Protein AF-A0A2S9RQX2-F1 (afdb_monomer)

pLDDT: mean 86.56, std 11.99, range [47.19, 97.69]

Solvent-accessible surface area (backbone atoms only — not comparable to full-atom values): 4295 Å² total; per-residue (Å²): 130,83,73,56,60,47,80,50,65,42,54,47,80,40,69,47,59,68,36,49,85,72,72,39,94,55,69,76,36,79,35,14,29,14,34,35,34,36,31,32,60,56,95,92,38,84,40,81,80,45,74,52,76,50,82,28,91,4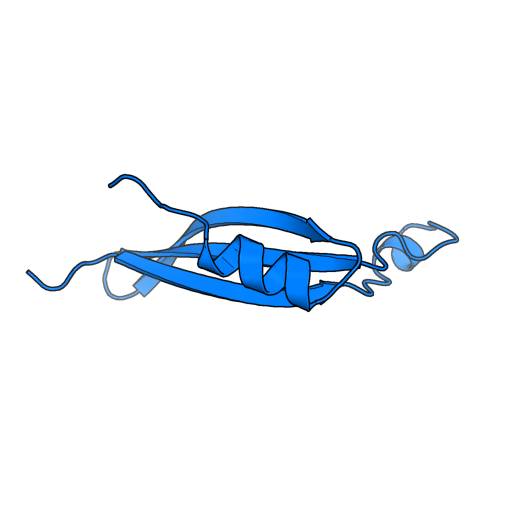0,60,65,59,10,37,51,49,29,70,66,60,79,77,86,130

Organism: Haemophilus influenzae (NCBI:txid727)

Foldseek 3Di:
DPAQKDKDWDKDADQDPVVVVVVNPDRPGGFMKIKIWIWGQDPNDTHTPDMDMDTHHDRVVSRVVRVPDDDDD

Radius of gyration: 15.3 Å; Cα contacts (8 Å, |Δi|>4): 131; chains: 1; bounding box: 28×30×48 Å

Nearest PDB structures (foldseek):
  6d63-assembly5_I  TM=8.546E-01  e=2.086E+00  Pseudomonas sp. ADP
  4q66-assembly1_A  TM=4.057E-01  e=3.651E+00  Saccharomyces cerevisiae R008
  1tdq-assembly1_A  TM=3.843E-01  e=6.755E+00  Rattus norvegicus
  7t82-assembly2_E  TM=3.755E-01  e=8.449E+00  synthetic construct

Secondary structure (DSSP, 8-state):
---SEEEEEEEEEE---GGGGGT-SS-S--EEEEEEEEEEEETTEEEEEEEEEEEESSHHHHHHHHHH-----

Sequence (73 aa):
MMKDFYIHRSAYHDGSTKGFRHGIKHKRHDCFRGDVRVLQRIDGKIVQISRVRKRFKTYEEAHAWARGVEYLE

Mean predicted aligned error: 6.12 Å

Structure (mmCIF, N/CA/C/O backbone):
data_AF-A0A2S9RQX2-F1
#
_entry.id   AF-A0A2S9RQX2-F1
#
loop_
_atom_site.group_PDB
_atom_site.id
_atom_site.type_symbol
_atom_site.label_atom_id
_atom_site.label_alt_id
_atom_site.label_comp_id
_atom_site.label_asym_id
_atom_site.label_entity_id
_atom_site.label_seq_id
_atom_site.pdbx_PDB_ins_code
_atom_site.Cartn_x
_atom_site.Cartn_y
_atom_site.Cartn_z
_atom_site.occupancy
_atom_site.B_iso_or_equiv
_atom_site.auth_seq_id
_atom_site.auth_comp_id
_atom_site.auth_asym_id
_atom_site.auth_atom_id
_atom_site.pdbx_PDB_model_num
ATOM 1 N N . MET A 1 1 ? -6.016 7.369 27.063 1.00 47.19 1 MET A N 1
ATOM 2 C CA . MET A 1 1 ? -6.777 6.739 25.963 1.00 47.19 1 MET A CA 1
ATOM 3 C C . MET A 1 1 ? -5.808 5.971 25.092 1.00 47.19 1 MET A C 1
ATOM 5 O O . MET A 1 1 ? -4.906 6.579 24.530 1.00 47.19 1 MET A O 1
ATOM 9 N N . MET A 1 2 ? -5.937 4.648 25.030 1.00 52.34 2 MET A N 1
ATOM 10 C CA . MET A 1 2 ? -5.250 3.865 24.004 1.00 52.34 2 MET A CA 1
ATOM 11 C C . MET A 1 2 ? -5.877 4.291 22.672 1.00 52.34 2 MET A C 1
ATOM 13 O O . MET A 1 2 ? -7.097 4.252 22.558 1.00 52.34 2 MET A O 1
ATOM 17 N N . LYS A 1 3 ? -5.094 4.803 21.716 1.00 60.44 3 LYS A N 1
ATOM 18 C CA . LYS A 1 3 ? -5.655 5.158 20.408 1.00 60.44 3 LYS A CA 1
ATOM 19 C C . LYS A 1 3 ? -6.179 3.868 19.777 1.00 60.44 3 LYS A C 1
ATOM 21 O O . LYS A 1 3 ? -5.393 2.961 19.517 1.00 60.44 3 LYS A O 1
ATOM 26 N N . ASP A 1 4 ? -7.483 3.796 19.523 1.00 81.00 4 ASP A N 1
ATOM 27 C CA . ASP A 1 4 ? -8.121 2.647 18.868 1.00 81.00 4 ASP A CA 1
ATOM 28 C C . ASP A 1 4 ? -7.735 2.518 17.390 1.00 81.00 4 ASP A C 1
ATOM 30 O O . ASP A 1 4 ? -8.231 1.626 16.710 1.00 81.00 4 ASP A O 1
ATOM 34 N N . PHE A 1 5 ? -6.836 3.373 16.892 1.00 85.44 5 PHE A N 1
ATOM 35 C CA . PHE A 1 5 ? -6.401 3.432 15.506 1.00 85.44 5 PHE A CA 1
ATOM 36 C C . PHE A 1 5 ? -4.898 3.180 15.355 1.00 85.44 5 PHE A C 1
ATOM 38 O O . PHE A 1 5 ? -4.072 3.702 16.105 1.00 85.44 5 PHE A O 1
ATOM 45 N N . TYR A 1 6 ? -4.542 2.428 14.315 1.00 88.56 6 TYR A N 1
ATOM 46 C CA . TYR A 1 6 ? -3.176 2.112 13.919 1.00 88.56 6 TYR A CA 1
ATOM 47 C C . TYR A 1 6 ? -2.981 2.457 12.448 1.00 88.56 6 TYR A C 1
ATOM 49 O O . TYR A 1 6 ? -3.764 2.042 11.595 1.00 88.56 6 TYR A O 1
ATOM 57 N N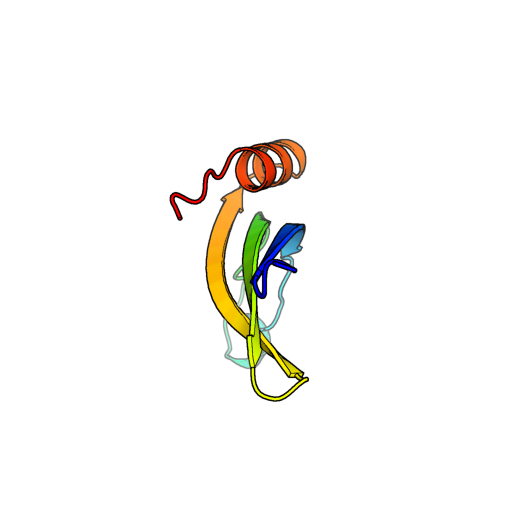 . ILE A 1 7 ? -1.898 3.161 12.131 1.00 91.00 7 ILE A N 1
ATOM 58 C CA . ILE A 1 7 ? -1.525 3.436 10.743 1.00 91.00 7 ILE A CA 1
ATOM 59 C C . ILE A 1 7 ? -0.371 2.514 10.362 1.00 91.00 7 ILE A C 1
ATOM 61 O O . ILE A 1 7 ? 0.761 2.693 10.814 1.00 91.00 7 ILE A O 1
ATOM 65 N N . HIS A 1 8 ? -0.653 1.536 9.507 1.00 92.69 8 HIS A N 1
ATOM 66 C CA . HIS A 1 8 ? 0.355 0.652 8.939 1.00 92.69 8 HIS A CA 1
ATOM 67 C C . HIS A 1 8 ? 0.841 1.201 7.596 1.00 92.69 8 HIS A C 1
ATOM 69 O O . HIS A 1 8 ? 0.043 1.473 6.700 1.00 92.69 8 HIS A O 1
ATOM 75 N N . ARG A 1 9 ? 2.160 1.347 7.452 1.00 94.50 9 ARG A N 1
ATOM 76 C CA . ARG A 1 9 ? 2.819 1.886 6.257 1.00 94.50 9 ARG A CA 1
ATOM 77 C C . ARG A 1 9 ? 3.781 0.844 5.714 1.00 94.50 9 ARG A C 1
ATOM 79 O O . ARG A 1 9 ? 4.560 0.281 6.476 1.00 94.50 9 ARG A O 1
ATOM 86 N N . SER A 1 10 ? 3.733 0.602 4.413 1.00 95.81 10 SER A N 1
ATOM 87 C CA . SER A 1 10 ? 4.600 -0.377 3.760 1.00 95.81 10 SER A CA 1
ATOM 88 C C . SER A 1 10 ? 4.926 0.033 2.329 1.00 95.81 10 SER A C 1
ATOM 90 O O . SER A 1 10 ? 4.173 0.777 1.694 1.00 95.81 10 SER A O 1
ATOM 92 N N . ALA A 1 11 ? 6.042 -0.488 1.830 1.00 97.12 11 ALA A N 1
ATOM 93 C CA . ALA A 1 11 ? 6.385 -0.479 0.420 1.00 97.12 11 ALA A CA 1
ATOM 94 C C . ALA A 1 11 ? 6.681 -1.910 -0.039 1.00 97.12 11 ALA A C 1
ATOM 96 O O . ALA A 1 11 ? 7.236 -2.700 0.721 1.00 97.12 11 ALA A O 1
ATOM 97 N N . TYR A 1 12 ? 6.278 -2.267 -1.257 1.00 94.88 12 TYR A N 1
ATOM 98 C CA . TYR A 1 12 ? 6.542 -3.592 -1.829 1.00 94.88 12 TYR A CA 1
ATOM 99 C C . TYR A 1 12 ? 6.538 -3.563 -3.356 1.00 94.88 12 TYR A C 1
ATOM 101 O O . TYR A 1 12 ? 5.905 -2.703 -3.971 1.00 94.88 12 TYR A O 1
ATOM 109 N N . HIS A 1 13 ? 7.218 -4.528 -3.979 1.00 93.88 13 HIS A N 1
ATOM 110 C CA . HIS A 1 13 ? 7.109 -4.769 -5.418 1.00 93.88 13 HIS A CA 1
ATOM 111 C C . HIS A 1 13 ? 5.799 -5.508 -5.725 1.00 93.88 13 HIS A C 1
ATOM 113 O O . HIS A 1 13 ? 5.514 -6.565 -5.164 1.00 93.88 13 HIS A O 1
ATOM 119 N N . ASP A 1 14 ? 4.970 -4.930 -6.593 1.00 89.75 14 ASP A N 1
ATOM 120 C CA . ASP A 1 14 ? 3.722 -5.522 -7.084 1.00 89.75 14 ASP A CA 1
ATOM 121 C C . ASP A 1 14 ? 3.964 -6.055 -8.493 1.00 89.75 14 ASP A C 1
ATOM 123 O O . ASP A 1 14 ? 3.640 -5.390 -9.473 1.00 89.75 14 ASP A O 1
ATOM 127 N N . GLY A 1 15 ? 4.546 -7.254 -8.570 1.00 84.19 15 GLY A N 1
ATOM 128 C CA . GLY A 1 15 ? 4.753 -8.017 -9.806 1.00 84.19 15 GLY A CA 1
ATOM 129 C C . GLY A 1 15 ? 3.563 -8.908 -10.184 1.00 84.19 15 GLY A C 1
ATOM 130 O O . GLY A 1 15 ? 3.752 -9.979 -10.762 1.00 84.19 15 GLY A O 1
ATOM 131 N N . SER A 1 16 ? 2.341 -8.535 -9.783 1.00 78.56 16 SER A N 1
ATOM 132 C CA . SER A 1 16 ? 1.159 -9.396 -9.873 1.00 78.56 16 SER A CA 1
ATOM 133 C C . SER A 1 16 ? 0.872 -9.885 -11.295 1.00 78.56 16 SER A C 1
ATOM 135 O O . SER A 1 16 ? 0.564 -9.121 -12.213 1.00 78.56 16 SER A O 1
ATOM 137 N N . THR A 1 17 ? 0.850 -11.209 -11.435 1.00 74.75 17 THR A N 1
ATOM 138 C CA . THR A 1 17 ? 0.475 -11.938 -12.651 1.00 74.75 17 THR A CA 1
ATOM 139 C C . THR A 1 17 ? -1.028 -12.230 -12.723 1.00 74.75 17 THR A C 1
ATOM 141 O O . THR A 1 17 ? -1.483 -12.927 -13.627 1.00 74.75 17 THR A O 1
ATOM 144 N N . LYS A 1 18 ? -1.851 -11.683 -11.812 1.00 71.94 18 LYS A N 1
ATOM 145 C CA . LYS A 1 18 ? -3.304 -11.954 -11.793 1.00 71.94 18 LYS A CA 1
ATOM 146 C C . LYS A 1 18 ? -3.996 -11.629 -13.120 1.00 71.94 18 LYS A C 1
ATOM 148 O O . LYS A 1 18 ? -4.969 -12.287 -13.461 1.00 71.94 18 LYS A O 1
ATOM 153 N N . GLY A 1 19 ? -3.475 -10.666 -13.883 1.00 69.94 19 GLY A N 1
ATOM 154 C CA . GLY A 1 19 ? -3.982 -10.342 -15.218 1.00 69.94 19 GLY A CA 1
ATOM 155 C C . GLY A 1 19 ? -3.930 -11.512 -16.206 1.00 69.94 19 GLY A C 1
ATOM 156 O O . GLY A 1 19 ? -4.848 -11.649 -17.008 1.00 69.94 19 GLY A O 1
ATOM 157 N N . PHE A 1 20 ? -2.935 -12.400 -16.103 1.00 78.38 20 PHE A N 1
ATOM 158 C CA . PHE A 1 20 ? -2.798 -13.546 -17.009 1.00 78.38 20 PHE A CA 1
ATOM 159 C C . PHE A 1 20 ? -3.955 -14.542 -16.863 1.00 78.38 20 PHE A C 1
ATOM 161 O O . PHE A 1 20 ? -4.430 -15.073 -17.861 1.00 78.38 20 PHE A O 1
ATOM 168 N N . ARG A 1 21 ? -4.493 -14.719 -15.645 1.00 79.62 21 ARG A N 1
ATOM 169 C CA . ARG A 1 21 ? -5.696 -15.546 -15.403 1.00 79.62 21 ARG A CA 1
ATOM 170 C C . ARG A 1 21 ? -6.956 -14.989 -16.075 1.00 79.62 21 ARG A C 1
ATOM 172 O O . ARG A 1 21 ? -7.931 -15.710 -16.222 1.00 79.62 21 ARG A O 1
ATOM 179 N N . HIS A 1 22 ? -6.927 -13.720 -16.474 1.00 80.56 22 HIS A N 1
ATOM 180 C CA . HIS A 1 22 ? -8.005 -13.037 -17.184 1.00 80.56 22 HIS A CA 1
ATOM 181 C C . HIS A 1 22 ? -7.631 -12.731 -18.647 1.00 80.56 22 HIS A C 1
ATOM 183 O O . HIS A 1 22 ? -8.215 -11.837 -19.251 1.00 80.56 22 HIS A O 1
ATOM 189 N N . GLY A 1 23 ? -6.630 -13.419 -19.212 1.00 82.25 23 GLY A N 1
ATOM 190 C CA . GLY A 1 23 ? -6.232 -13.262 -20.617 1.00 82.25 23 GLY A CA 1
ATOM 191 C C . GLY A 1 23 ? -5.416 -12.002 -20.935 1.00 82.25 23 GLY A C 1
ATOM 192 O O . GLY A 1 23 ? -5.148 -11.727 -22.105 1.00 82.25 23 GLY A O 1
ATOM 193 N N . ILE A 1 24 ? -4.981 -11.232 -19.929 1.00 78.94 24 ILE A N 1
ATOM 194 C CA . ILE A 1 24 ? -4.092 -10.081 -20.143 1.00 78.94 24 ILE A CA 1
ATOM 195 C C . ILE A 1 24 ? -2.683 -10.607 -20.436 1.00 78.94 24 ILE A C 1
ATOM 197 O O . ILE A 1 24 ? -2.057 -11.228 -19.580 1.00 78.94 24 ILE A O 1
ATOM 201 N N . LYS A 1 25 ? -2.180 -10.335 -21.647 1.00 81.25 25 LYS A N 1
ATOM 202 C CA . LYS A 1 25 ? -0.910 -10.876 -22.175 1.00 81.25 25 LYS A CA 1
ATOM 203 C C . LYS A 1 25 ? 0.365 -10.236 -21.606 1.00 81.25 25 LYS A C 1
ATOM 205 O O . LYS A 1 25 ? 1.460 -10.596 -22.018 1.00 81.25 25 LYS A O 1
ATOM 210 N N . HIS A 1 26 ? 0.247 -9.282 -20.689 1.00 72.50 26 HIS A N 1
ATOM 211 C CA . HIS A 1 26 ? 1.384 -8.599 -20.074 1.00 72.50 26 HIS A CA 1
ATOM 212 C C . HIS A 1 26 ? 1.190 -8.484 -18.561 1.00 72.50 26 HIS A C 1
ATOM 214 O O . HIS A 1 26 ? 0.061 -8.508 -18.058 1.00 72.50 26 HIS A O 1
ATOM 220 N N . LYS A 1 27 ? 2.297 -8.334 -17.820 1.00 70.31 27 LYS A N 1
ATOM 221 C CA . LYS A 1 27 ? 2.241 -8.020 -16.388 1.00 70.31 27 LYS A CA 1
ATOM 222 C C . LYS A 1 27 ? 1.495 -6.702 -16.216 1.00 70.31 27 LYS A C 1
ATOM 224 O O . LYS A 1 27 ? 1.974 -5.650 -16.622 1.00 70.31 27 LYS A O 1
ATOM 229 N N . ARG A 1 28 ? 0.301 -6.767 -15.623 1.00 68.69 28 ARG A N 1
ATOM 230 C CA . ARG A 1 28 ? -0.535 -5.578 -15.419 1.00 68.69 28 ARG A CA 1
ATOM 231 C C . ARG A 1 28 ? 0.149 -4.602 -14.469 1.00 68.69 28 ARG A C 1
ATOM 233 O O . ARG A 1 28 ? 0.041 -3.393 -14.648 1.00 68.69 28 ARG A O 1
ATOM 240 N N . HIS A 1 29 ? 0.800 -5.136 -13.438 1.00 75.25 29 HIS A N 1
ATOM 241 C CA . HIS A 1 29 ? 1.556 -4.372 -12.463 1.00 75.25 29 HIS A CA 1
ATOM 242 C C . HIS A 1 29 ? 2.988 -4.910 -12.467 1.00 75.25 29 HIS A C 1
ATOM 244 O O . HIS A 1 29 ? 3.212 -6.086 -12.187 1.00 75.25 29 HIS A O 1
ATOM 250 N N . ASP A 1 30 ? 3.921 -4.049 -12.852 1.00 85.62 30 ASP A N 1
ATOM 251 C CA . ASP A 1 30 ? 5.349 -4.225 -12.622 1.00 85.62 30 ASP A CA 1
ATOM 252 C C . ASP A 1 30 ? 5.870 -2.893 -12.081 1.00 85.62 30 ASP A C 1
ATOM 254 O O . ASP A 1 30 ? 6.341 -2.022 -12.807 1.00 85.62 30 ASP A O 1
ATOM 258 N N . CYS A 1 31 ? 5.568 -2.648 -10.809 1.00 90.94 31 CYS A N 1
ATOM 259 C CA . CYS A 1 31 ? 5.827 -1.373 -10.153 1.00 90.94 31 CYS A CA 1
ATOM 260 C C . CYS A 1 31 ? 5.992 -1.575 -8.652 1.00 90.94 31 CYS A C 1
ATOM 262 O O . CYS A 1 31 ? 5.480 -2.544 -8.085 1.00 90.94 31 CYS A O 1
ATOM 264 N N . PHE A 1 32 ? 6.603 -0.605 -7.985 1.00 95.12 32 PHE A N 1
ATOM 265 C CA . PHE A 1 32 ? 6.570 -0.541 -6.533 1.00 95.12 32 PHE A CA 1
ATOM 266 C C . PHE A 1 32 ? 5.280 0.121 -6.061 1.00 95.12 32 PHE A C 1
ATOM 268 O O . PHE A 1 32 ? 4.716 1.002 -6.716 1.00 95.12 32 PHE A O 1
ATOM 275 N N . ARG A 1 33 ? 4.774 -0.332 -4.921 1.00 95.81 33 ARG A N 1
ATOM 276 C CA . ARG A 1 33 ? 3.574 0.194 -4.280 1.00 95.81 33 ARG A CA 1
ATOM 277 C C . ARG A 1 33 ? 3.945 0.770 -2.938 1.00 95.81 33 ARG A C 1
ATOM 279 O O . ARG A 1 33 ? 4.473 0.042 -2.108 1.00 95.81 33 ARG A O 1
ATOM 286 N N . GLY A 1 34 ? 3.587 2.026 -2.714 1.00 96.94 34 GLY A N 1
ATOM 287 C CA . GLY A 1 34 ? 3.391 2.531 -1.362 1.00 96.94 34 GLY A CA 1
ATOM 288 C C . GLY A 1 34 ? 1.975 2.174 -0.911 1.00 96.94 34 GLY A C 1
ATOM 289 O O . GLY A 1 34 ? 1.024 2.331 -1.686 1.00 96.94 34 GLY A O 1
ATOM 290 N N . ASP A 1 35 ? 1.823 1.668 0.309 1.00 96.50 35 ASP A N 1
ATOM 291 C CA . ASP A 1 35 ? 0.549 1.217 0.876 1.00 96.50 35 ASP A CA 1
ATOM 292 C C . ASP A 1 35 ? 0.424 1.716 2.317 1.00 96.50 35 ASP A C 1
ATOM 294 O O . ASP A 1 35 ? 1.233 1.368 3.181 1.00 96.50 35 ASP A O 1
ATOM 298 N N . VAL A 1 36 ? -0.590 2.548 2.550 1.00 95.88 36 VAL A N 1
ATOM 299 C CA . VAL A 1 36 ? -0.923 3.125 3.852 1.00 95.88 36 VAL A CA 1
ATOM 300 C C . VAL A 1 36 ? 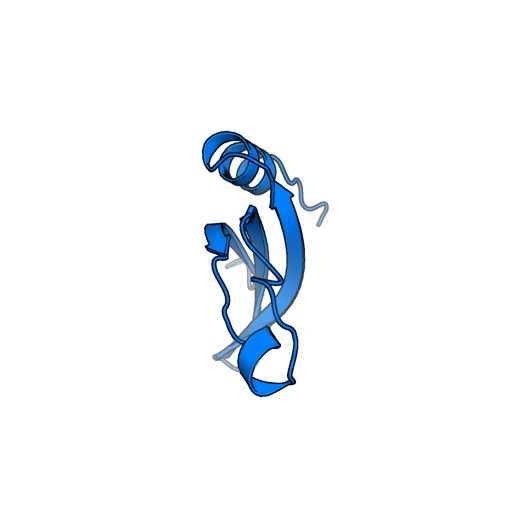-2.306 2.625 4.239 1.00 95.88 36 VAL A C 1
ATOM 302 O O . VAL A 1 36 ? -3.273 2.837 3.506 1.00 95.88 36 VAL A O 1
ATOM 305 N N . ARG A 1 37 ? -2.403 1.940 5.377 1.00 94.81 37 ARG A N 1
ATOM 306 C CA . ARG A 1 37 ? -3.640 1.358 5.905 1.00 94.81 37 ARG A CA 1
ATOM 307 C C . ARG A 1 37 ? -3.945 1.969 7.257 1.00 94.81 37 ARG A C 1
ATOM 309 O O . ARG A 1 37 ? -3.080 1.967 8.128 1.00 94.81 37 ARG A O 1
ATOM 316 N N . VAL A 1 38 ? -5.177 2.422 7.435 1.00 92.69 38 VAL A N 1
ATOM 317 C CA . VAL A 1 38 ? -5.707 2.787 8.746 1.00 92.69 38 VAL A CA 1
ATOM 318 C C . VAL A 1 38 ? -6.506 1.602 9.257 1.00 92.69 38 VAL A C 1
ATOM 320 O O . VAL A 1 38 ? -7.425 1.116 8.591 1.00 92.69 38 VAL A O 1
ATOM 323 N N . LEU A 1 39 ? -6.105 1.109 10.416 1.00 92.56 39 LEU A N 1
ATOM 324 C CA . LEU A 1 39 ? -6.721 -0.002 11.114 1.00 92.56 39 LEU A CA 1
ATOM 325 C C . LEU A 1 39 ? -7.368 0.539 12.385 1.00 92.56 39 LEU A C 1
ATOM 327 O O . LEU A 1 39 ? -6.761 1.372 13.046 1.00 92.56 39 LEU A O 1
ATOM 331 N N . GLN A 1 40 ? -8.547 0.054 12.744 1.00 91.38 40 GLN A N 1
ATOM 332 C CA . GLN A 1 40 ? -9.218 0.387 13.994 1.00 91.38 40 GLN A CA 1
ATOM 333 C C . GLN A 1 40 ? -9.524 -0.886 14.779 1.00 91.38 40 GLN A C 1
ATOM 335 O O . GLN A 1 40 ? -9.819 -1.921 14.179 1.00 91.38 40 GLN A O 1
ATOM 340 N N . ARG A 1 41 ? -9.476 -0.831 16.111 1.00 91.81 41 ARG A N 1
ATOM 341 C CA . ARG A 1 41 ? -10.040 -1.884 16.955 1.00 91.81 41 ARG A CA 1
ATOM 342 C C . ARG A 1 41 ? -11.550 -1.670 17.102 1.00 91.81 41 ARG A C 1
ATOM 344 O O . ARG A 1 41 ? -11.978 -0.687 17.689 1.00 91.81 41 ARG A O 1
ATOM 351 N N . ILE A 1 42 ? -12.340 -2.603 16.578 1.00 89.25 42 ILE A N 1
ATOM 352 C CA . ILE A 1 42 ? -13.806 -2.634 16.672 1.00 89.25 42 ILE A CA 1
ATOM 353 C C . ILE A 1 42 ? -14.177 -3.990 17.271 1.00 89.25 42 ILE A C 1
ATOM 355 O O . ILE A 1 42 ? -13.751 -5.023 16.752 1.00 89.25 42 ILE A O 1
ATOM 359 N N . ASP A 1 43 ? -14.886 -3.994 18.401 1.00 90.62 43 ASP A N 1
ATOM 360 C CA . ASP A 1 43 ? -15.296 -5.210 19.124 1.00 90.62 43 ASP A CA 1
ATOM 361 C C . ASP A 1 43 ? -14.137 -6.195 19.379 1.00 90.62 43 ASP A C 1
ATOM 363 O O . ASP A 1 43 ? -14.220 -7.400 19.136 1.00 90.62 43 ASP A O 1
ATOM 367 N N . GLY A 1 44 ? -12.987 -5.658 19.803 1.00 87.50 44 GLY A N 1
ATOM 368 C CA . GLY A 1 44 ? -11.771 -6.435 20.073 1.00 87.50 44 GLY A CA 1
ATOM 369 C C . GLY A 1 44 ? -11.007 -6.909 18.828 1.00 87.50 44 GLY A C 1
ATOM 370 O O . GLY A 1 44 ? -9.907 -7.447 18.964 1.00 87.50 44 GLY A O 1
ATOM 371 N N . LYS A 1 45 ? -11.517 -6.670 17.614 1.00 90.56 45 LYS A N 1
ATOM 372 C CA . LYS A 1 45 ? -10.889 -7.076 16.348 1.00 90.56 45 LYS A CA 1
ATOM 373 C C . LYS A 1 45 ? -10.233 -5.897 15.645 1.00 90.56 45 LYS A C 1
ATOM 375 O O . LYS A 1 45 ? -10.773 -4.799 15.627 1.00 90.56 45 LYS A O 1
ATOM 380 N N . ILE A 1 46 ? -9.077 -6.131 15.026 1.00 90.94 46 ILE A N 1
ATOM 381 C CA . ILE A 1 46 ? -8.428 -5.134 14.166 1.00 90.94 46 ILE A CA 1
ATOM 382 C C . ILE A 1 46 ? -9.085 -5.180 12.784 1.00 90.94 46 ILE A C 1
ATOM 384 O O . ILE A 1 46 ? -9.010 -6.192 12.088 1.00 90.94 46 ILE A O 1
ATOM 388 N N . VAL A 1 47 ? -9.701 -4.073 12.381 1.00 92.88 47 VAL A N 1
ATOM 389 C CA . VAL A 1 47 ? -10.405 -3.907 11.107 1.00 92.88 47 VAL A CA 1
ATOM 390 C C . VAL A 1 47 ? -9.711 -2.827 10.287 1.00 92.88 47 VAL A C 1
ATOM 392 O O . VAL A 1 47 ? -9.386 -1.765 10.805 1.00 92.88 47 VAL A O 1
ATOM 395 N N . GLN A 1 48 ? -9.484 -3.069 8.995 1.00 94.88 48 GLN A N 1
ATOM 396 C CA . GLN A 1 48 ? -8.991 -2.027 8.092 1.00 94.88 48 GLN A CA 1
ATOM 397 C C . GLN A 1 48 ? -10.143 -1.110 7.680 1.00 94.88 48 GLN A C 1
ATOM 399 O O . GLN A 1 48 ? -11.006 -1.525 6.911 1.00 94.88 48 GLN A O 1
ATOM 404 N N . ILE A 1 49 ? -10.113 0.138 8.141 1.00 93.06 49 ILE A N 1
ATOM 405 C CA . ILE A 1 49 ? -11.155 1.134 7.859 1.00 93.06 49 ILE A CA 1
ATOM 406 C C . ILE A 1 49 ? -10.816 2.038 6.669 1.00 93.06 49 ILE A C 1
ATOM 408 O O . ILE A 1 49 ? -11.708 2.568 6.018 1.00 93.06 49 ILE A O 1
ATOM 412 N N . SER A 1 50 ? -9.530 2.188 6.339 1.00 92.69 50 SER A N 1
ATOM 413 C CA . SER A 1 50 ? -9.089 2.935 5.161 1.00 92.69 50 SER A CA 1
ATOM 414 C C . SER A 1 50 ? -7.800 2.359 4.589 1.00 92.69 50 SER A C 1
ATOM 416 O O . SER A 1 50 ? -6.994 1.740 5.292 1.00 92.69 50 SER A O 1
ATOM 418 N N . ARG A 1 51 ? -7.600 2.56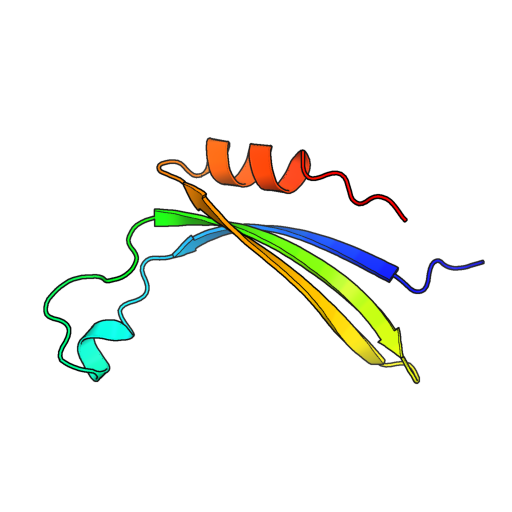4 3.285 1.00 94.00 51 ARG A N 1
ATOM 419 C CA . ARG A 1 51 ? -6.375 2.202 2.581 1.00 94.00 51 ARG A CA 1
ATOM 420 C C . ARG A 1 51 ? -6.129 3.119 1.393 1.00 94.00 51 ARG A C 1
ATOM 422 O O . ARG A 1 51 ? -6.949 3.182 0.481 1.00 94.00 51 ARG A O 1
ATOM 429 N N . VAL A 1 52 ? -4.940 3.707 1.337 1.00 94.50 52 VAL A N 1
ATOM 430 C CA . VAL A 1 52 ? -4.455 4.463 0.178 1.00 94.50 52 VAL A CA 1
ATOM 431 C C . VAL A 1 52 ? -3.245 3.750 -0.409 1.00 94.50 52 VAL A C 1
ATOM 433 O O . VAL A 1 52 ? -2.344 3.313 0.307 1.00 94.50 52 VAL A O 1
ATOM 436 N N . ARG A 1 53 ? -3.226 3.611 -1.738 1.00 94.00 53 ARG A N 1
ATOM 437 C CA . ARG A 1 53 ? -2.112 3.006 -2.473 1.00 94.00 53 ARG A CA 1
ATOM 438 C C . ARG A 1 53 ? -1.727 3.827 -3.681 1.00 94.00 53 ARG A C 1
ATOM 440 O O . ARG A 1 53 ? -2.594 4.216 -4.460 1.00 94.00 53 ARG A O 1
ATOM 447 N N . LYS A 1 54 ? -0.424 3.955 -3.910 1.00 94.69 54 LYS A N 1
ATOM 448 C CA . LYS A 1 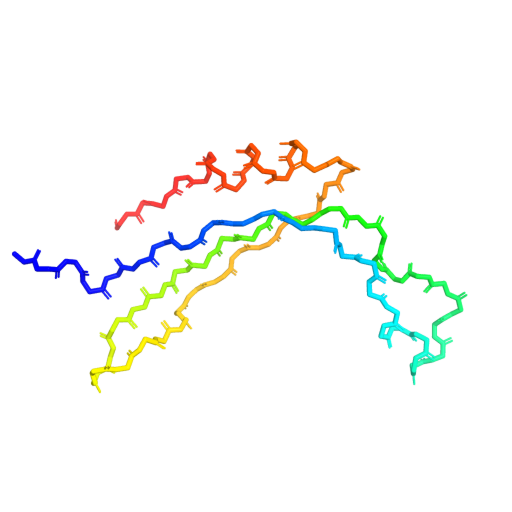54 ? 0.134 4.630 -5.085 1.00 94.69 54 LYS A CA 1
ATOM 449 C C . LYS A 1 54 ? 1.250 3.794 -5.713 1.00 94.69 54 LYS A C 1
ATOM 451 O O . LYS A 1 54 ? 1.866 2.972 -5.038 1.00 94.69 54 LYS A O 1
ATOM 456 N N . ARG A 1 55 ? 1.418 3.923 -7.033 1.00 94.38 55 ARG A N 1
ATOM 457 C CA . ARG A 1 55 ? 2.455 3.233 -7.819 1.00 94.38 55 ARG A CA 1
ATOM 458 C C . ARG A 1 55 ? 3.682 4.127 -7.967 1.00 94.38 55 ARG A C 1
ATOM 460 O O . ARG A 1 55 ? 3.516 5.329 -8.160 1.00 94.38 55 ARG A O 1
ATOM 467 N N . PHE A 1 56 ? 4.859 3.517 -7.947 1.00 95.12 56 PHE A N 1
ATOM 468 C CA . PHE A 1 56 ? 6.162 4.164 -8.080 1.00 95.12 56 PHE A CA 1
ATOM 469 C C . PHE A 1 56 ? 7.096 3.330 -8.950 1.00 95.12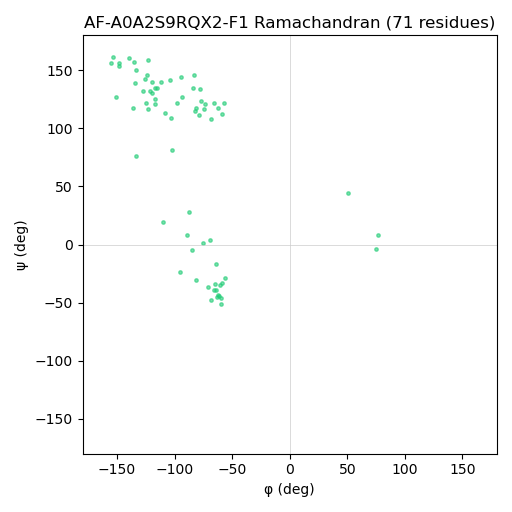 56 PHE A C 1
ATOM 471 O O . PHE A 1 56 ? 6.868 2.128 -9.143 1.00 95.12 56 PHE A O 1
ATOM 478 N N . LYS A 1 57 ? 8.138 3.979 -9.477 1.00 93.75 57 LYS A N 1
ATOM 479 C CA . LYS A 1 57 ? 9.163 3.306 -10.280 1.00 93.75 57 LYS A CA 1
ATOM 480 C C . LYS A 1 57 ? 10.203 2.620 -9.407 1.00 93.75 57 LYS A C 1
ATOM 482 O O . LYS A 1 57 ? 10.718 1.585 -9.817 1.00 93.75 57 LYS A O 1
ATOM 487 N N . THR A 1 58 ? 10.470 3.154 -8.216 1.00 96.19 58 THR A N 1
ATOM 488 C CA . THR A 1 58 ? 11.460 2.603 -7.285 1.00 96.19 58 THR A CA 1
ATOM 489 C C . THR A 1 58 ? 10.852 2.284 -5.921 1.00 96.19 58 THR A C 1
ATOM 491 O O . THR A 1 58 ? 9.783 2.788 -5.551 1.00 96.19 58 THR A O 1
ATOM 494 N N . TYR A 1 59 ? 11.525 1.409 -5.174 1.00 96.62 59 TYR A N 1
ATOM 495 C CA . TYR A 1 59 ? 11.129 1.064 -3.812 1.00 96.62 59 TYR A CA 1
A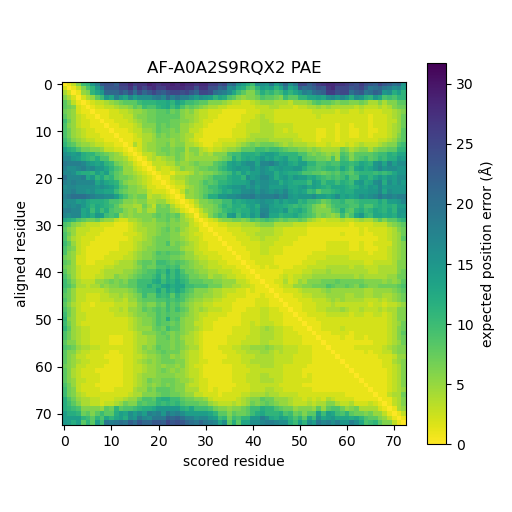TOM 496 C C . TYR A 1 59 ? 11.269 2.273 -2.882 1.00 96.62 59 TYR A C 1
ATOM 498 O O . TYR A 1 59 ? 10.403 2.519 -2.044 1.00 96.62 59 TYR A O 1
ATOM 506 N N . GLU A 1 60 ? 12.331 3.051 -3.064 1.00 97.69 60 GLU A N 1
ATOM 507 C CA . GLU A 1 60 ? 12.692 4.206 -2.249 1.00 97.69 60 GLU A CA 1
ATOM 508 C C . GLU A 1 60 ? 11.620 5.294 -2.343 1.00 97.69 60 GLU A C 1
ATOM 510 O O . GLU A 1 60 ? 11.172 5.797 -1.315 1.00 97.69 60 GLU A O 1
ATOM 515 N N . GLU A 1 61 ? 11.138 5.594 -3.554 1.00 97.38 61 GLU A N 1
ATOM 516 C CA . GLU A 1 61 ? 10.029 6.530 -3.772 1.00 97.38 61 GLU A CA 1
ATOM 517 C C . GLU A 1 61 ? 8.743 6.043 -3.093 1.00 97.38 61 GLU A C 1
ATOM 519 O O . GLU A 1 61 ? 8.054 6.816 -2.423 1.00 97.38 61 GLU A O 1
ATOM 524 N N . ALA A 1 62 ? 8.425 4.751 -3.232 1.00 97.31 62 ALA A N 1
ATOM 525 C CA . ALA A 1 62 ? 7.249 4.152 -2.608 1.00 97.31 62 ALA A CA 1
ATOM 526 C C . ALA A 1 62 ? 7.308 4.216 -1.079 1.00 97.31 62 ALA A C 1
ATOM 528 O O . ALA A 1 62 ? 6.309 4.540 -0.428 1.00 97.31 62 ALA A O 1
ATOM 529 N N . HIS A 1 63 ? 8.474 3.910 -0.516 1.00 97.19 63 HIS A N 1
ATOM 530 C CA . HIS A 1 63 ? 8.719 3.912 0.916 1.00 97.19 63 HIS A CA 1
ATOM 531 C C . HIS A 1 63 ? 8.692 5.333 1.486 1.00 97.19 63 HIS A C 1
ATOM 533 O O . HIS A 1 63 ? 7.989 5.581 2.468 1.00 97.19 63 HIS A O 1
ATOM 539 N N . ALA A 1 64 ? 9.389 6.275 0.846 1.00 97.12 64 ALA A N 1
ATOM 540 C CA . ALA A 1 64 ? 9.398 7.681 1.236 1.00 97.12 64 ALA A CA 1
ATOM 541 C C . ALA A 1 64 ? 7.987 8.275 1.194 1.00 97.12 64 ALA A C 1
ATOM 543 O O . ALA A 1 64 ? 7.548 8.883 2.170 1.00 97.12 64 ALA A O 1
ATOM 544 N N . TRP A 1 65 ? 7.237 8.018 0.117 1.00 96.94 65 TRP A N 1
ATOM 545 C CA . TRP A 1 65 ? 5.850 8.459 0.023 1.00 96.94 65 TRP A CA 1
ATOM 546 C C . TRP A 1 65 ? 4.997 7.875 1.149 1.00 96.94 65 TRP A C 1
ATOM 548 O O . TRP A 1 65 ? 4.348 8.636 1.855 1.00 96.94 65 TRP A O 1
ATOM 558 N N . ALA A 1 66 ? 5.025 6.556 1.378 1.00 95.81 66 ALA A N 1
ATOM 559 C CA . 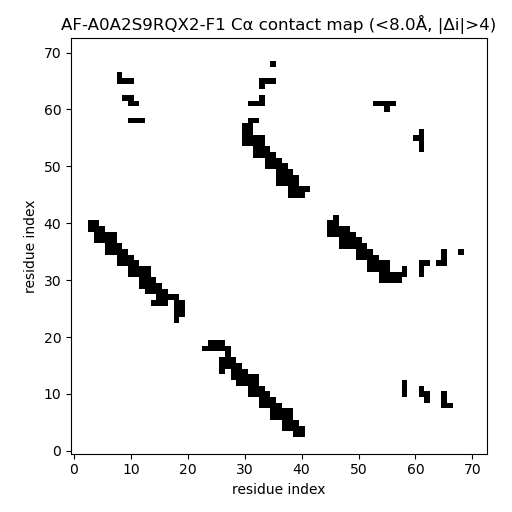ALA A 1 66 ? 4.193 5.923 2.406 1.00 95.81 66 ALA A CA 1
ATOM 560 C C . ALA A 1 66 ? 4.501 6.450 3.820 1.00 95.81 66 ALA A C 1
ATOM 562 O O . ALA A 1 66 ? 3.591 6.572 4.642 1.00 95.81 66 ALA A O 1
ATOM 563 N N . ARG A 1 67 ? 5.770 6.777 4.102 1.00 94.12 67 ARG A N 1
ATOM 564 C CA . ARG A 1 67 ? 6.224 7.401 5.356 1.00 94.12 67 ARG A CA 1
ATOM 565 C C . ARG A 1 67 ? 5.785 8.858 5.488 1.00 94.12 67 ARG A C 1
ATOM 567 O O . ARG A 1 67 ? 5.464 9.262 6.600 1.00 94.12 67 ARG A O 1
ATOM 574 N N . GLY A 1 68 ? 5.761 9.602 4.384 1.00 92.38 68 GLY A N 1
ATOM 575 C CA . GLY A 1 68 ? 5.395 11.018 4.333 1.00 92.38 68 GLY A CA 1
ATOM 576 C C . GLY A 1 68 ? 3.895 11.302 4.223 1.00 92.38 68 GLY A C 1
ATOM 577 O O . GLY A 1 68 ? 3.509 12.463 4.260 1.00 92.38 68 GLY A O 1
ATOM 578 N N . VAL A 1 69 ? 3.036 10.284 4.079 1.00 86.81 69 VAL A N 1
ATOM 579 C CA . VAL A 1 69 ? 1.582 10.499 4.146 1.00 86.81 69 VAL A CA 1
ATOM 580 C C . VAL A 1 69 ? 1.196 10.873 5.577 1.00 86.81 69 VAL A C 1
ATOM 582 O O . VAL A 1 69 ? 1.185 10.026 6.483 1.00 86.81 69 VAL A O 1
ATOM 585 N N . GLU A 1 70 ? 0.850 12.144 5.749 1.00 80.12 70 GLU A N 1
ATOM 586 C CA . GLU A 1 70 ? 0.182 12.661 6.935 1.00 80.12 70 GLU A CA 1
ATOM 587 C C . GLU A 1 70 ? -1.304 12.298 6.880 1.00 80.12 70 GLU A C 1
ATOM 589 O O . GLU A 1 70 ? -1.960 12.408 5.843 1.00 80.12 70 GLU A O 1
ATOM 594 N N . TYR A 1 71 ? -1.819 11.811 8.003 1.00 67.12 71 TYR A N 1
ATOM 595 C CA . TYR A 1 71 ? -3.243 11.589 8.202 1.00 67.12 71 TYR A CA 1
ATOM 596 C C . TYR A 1 7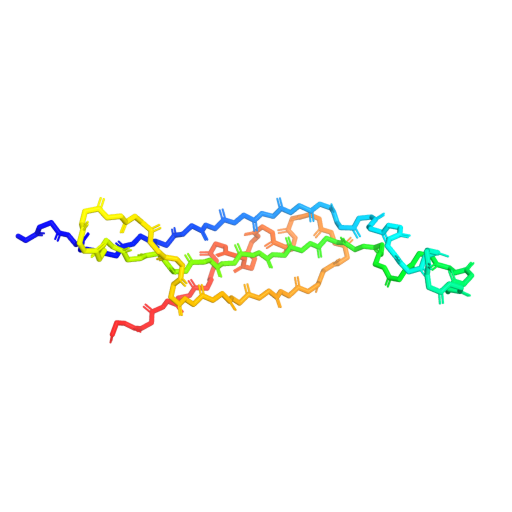1 ? -3.694 12.666 9.179 1.00 67.12 71 TYR A C 1
ATOM 598 O O . TYR A 1 71 ? -3.225 12.681 10.317 1.00 67.12 71 TYR A O 1
ATOM 606 N N . LEU A 1 72 ? -4.533 13.586 8.710 1.00 58.69 72 LEU A N 1
ATOM 607 C CA . LEU A 1 72 ? -5.221 14.525 9.587 1.00 58.69 72 LEU A CA 1
ATOM 608 C C . LEU A 1 72 ? -6.314 13.725 10.308 1.00 58.69 72 LEU A C 1
ATOM 610 O O . LEU A 1 72 ? -7.108 13.054 9.644 1.00 58.69 72 LEU A O 1
ATOM 614 N N . GLU A 1 73 ? -6.241 13.703 11.642 1.00 52.84 73 GLU A N 1
ATOM 615 C CA . GLU A 1 73 ? -7.239 13.079 12.528 1.00 52.84 73 GLU A CA 1
ATOM 616 C C . GLU A 1 73 ? -8.596 13.789 12.429 1.00 52.84 73 GLU A C 1
ATOM 618 O O . GLU A 1 73 ? -8.608 15.032 12.267 1.00 52.84 73 GLU A O 1
#